Protein AF-A0A9D4DFF2-F1 (afdb_monomer_lite)

Structure (mmCIF, N/CA/C/O backbone):
data_AF-A0A9D4DFF2-F1
#
_entry.id   AF-A0A9D4DFF2-F1
#
loop_
_atom_site.group_PDB
_atom_site.id
_atom_site.type_symbol
_atom_site.label_atom_id
_atom_site.label_alt_id
_atom_site.label_comp_id
_atom_site.label_asym_id
_atom_site.label_entity_id
_atom_site.label_seq_id
_atom_site.pdbx_PDB_ins_code
_atom_site.Cartn_x
_atom_site.Cartn_y
_atom_site.Cartn_z
_atom_site.occupancy
_atom_site.B_iso_or_equiv
_atom_site.auth_seq_id
_atom_site.auth_comp_id
_atom_site.auth_asym_id
_atom_site.auth_atom_id
_atom_site.pdbx_PDB_model_num
ATOM 1 N N . MET A 1 1 ? -15.026 -3.206 20.528 1.00 52.69 1 MET A N 1
ATOM 2 C CA . MET A 1 1 ? -14.208 -4.085 19.659 1.00 52.69 1 MET A CA 1
ATOM 3 C C . MET A 1 1 ? -13.692 -3.382 18.394 1.00 52.69 1 MET A C 1
ATOM 5 O O . MET A 1 1 ? -12.615 -3.722 17.939 1.00 52.69 1 MET A O 1
ATOM 9 N N . TRP A 1 2 ? -14.383 -2.359 17.872 1.00 65.75 2 TRP A N 1
ATOM 10 C CA . TRP A 1 2 ? -14.036 -1.655 16.620 1.00 65.75 2 TRP A CA 1
ATOM 11 C C . TRP A 1 2 ? -13.018 -0.503 16.729 1.00 65.75 2 TRP A C 1
ATOM 13 O O . TRP A 1 2 ? -12.450 -0.070 15.731 1.00 65.75 2 TRP A O 1
ATOM 23 N N . GLY A 1 3 ? -12.762 -0.002 17.942 1.00 62.66 3 GLY A N 1
ATOM 24 C CA . GLY A 1 3 ? -12.014 1.245 18.162 1.00 62.66 3 GLY A CA 1
ATOM 25 C C . GLY A 1 3 ? -10.508 1.212 17.871 1.00 62.66 3 GLY A C 1
ATOM 26 O O . GLY A 1 3 ? -9.896 2.275 17.873 1.00 62.66 3 GLY A O 1
ATOM 27 N N . HIS A 1 4 ? -9.917 0.033 17.642 1.00 67.56 4 HIS A N 1
ATOM 28 C CA . HIS A 1 4 ? -8.492 -0.119 17.304 1.00 67.56 4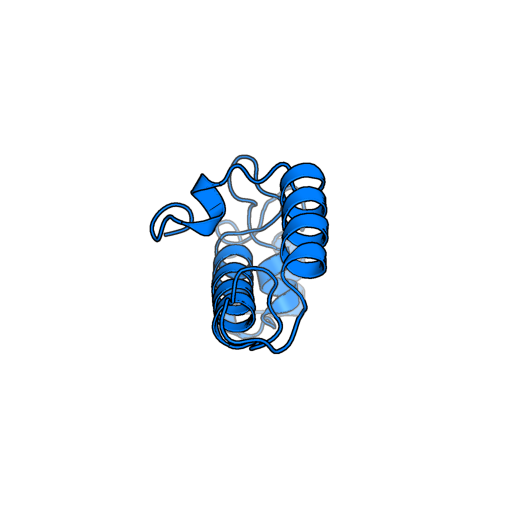 HIS A CA 1
ATOM 29 C C . HIS A 1 4 ? -8.234 -0.330 15.804 1.00 67.56 4 HIS A C 1
ATOM 31 O O . HIS A 1 4 ? -7.102 -0.152 15.369 1.00 67.56 4 HIS A O 1
ATOM 37 N N . LEU A 1 5 ? -9.258 -0.708 15.031 1.00 60.53 5 LEU A N 1
ATOM 38 C CA . LEU A 1 5 ? -9.140 -0.991 13.596 1.00 60.53 5 LEU A CA 1
ATOM 39 C C . LEU A 1 5 ? -9.363 0.261 12.747 1.00 60.53 5 LEU A C 1
ATOM 41 O O . LEU A 1 5 ? -8.618 0.500 11.802 1.00 60.53 5 LEU A O 1
ATOM 45 N N . CYS A 1 6 ? -10.369 1.065 13.101 1.00 64.12 6 CYS A N 1
ATOM 46 C CA . CYS A 1 6 ? -10.803 2.167 12.254 1.00 64.12 6 CYS A CA 1
ATOM 47 C C . CYS A 1 6 ? -10.175 3.505 12.658 1.00 64.12 6 CYS A C 1
ATOM 49 O O . CYS A 1 6 ? -10.166 3.866 13.841 1.00 64.12 6 CYS A O 1
ATOM 51 N N . SER A 1 7 ? -9.716 4.285 11.675 1.00 61.78 7 SER A N 1
ATOM 52 C CA . SER A 1 7 ? -9.428 5.702 11.897 1.00 61.78 7 SER A CA 1
ATOM 53 C C . SER A 1 7 ? -10.739 6.405 12.257 1.00 61.78 7 SER A C 1
ATOM 55 O O . SER A 1 7 ? -11.682 6.404 11.464 1.00 61.78 7 SER A O 1
ATOM 57 N N . LYS A 1 8 ? -10.821 6.981 13.463 1.00 59.22 8 LYS A N 1
ATOM 58 C CA . LYS A 1 8 ? -12.053 7.604 13.993 1.00 59.22 8 LYS A CA 1
ATOM 59 C C . LYS A 1 8 ? -12.574 8.755 13.126 1.00 59.22 8 LYS A C 1
ATOM 61 O O . LYS A 1 8 ? -13.744 9.102 13.232 1.00 59.22 8 LYS A O 1
ATOM 66 N N . ASP A 1 9 ? -11.708 9.296 12.276 1.00 62.91 9 ASP A N 1
ATOM 67 C CA . ASP A 1 9 ? -11.980 10.449 11.423 1.00 62.91 9 ASP A CA 1
ATOM 68 C C . ASP A 1 9 ? -12.562 10.063 10.051 1.00 62.91 9 ASP A C 1
ATOM 70 O O . ASP A 1 9 ? -13.078 10.929 9.351 1.00 62.91 9 ASP A O 1
ATOM 74 N N . ILE A 1 10 ? -12.476 8.784 9.649 1.00 62.19 10 ILE A N 1
ATOM 75 C CA . ILE A 1 10 ? -12.893 8.320 8.311 1.00 62.19 10 ILE A CA 1
ATOM 76 C C . ILE A 1 10 ? -14.231 7.576 8.377 1.00 62.19 10 ILE A C 1
ATOM 78 O O . ILE A 1 10 ? -15.128 7.873 7.594 1.00 62.19 10 ILE A O 1
ATOM 82 N N . TYR A 1 11 ? -14.404 6.656 9.333 1.00 63.09 11 TYR A N 1
ATOM 83 C CA . TYR A 1 11 ? -15.696 6.009 9.569 1.00 63.09 11 TYR A CA 1
ATOM 84 C C . TYR A 1 11 ? -15.976 5.883 11.070 1.00 63.09 11 TYR A C 1
ATOM 86 O O . TYR A 1 11 ? -15.117 5.420 11.828 1.00 63.09 11 TYR A O 1
ATOM 94 N N . PRO A 1 12 ? -17.184 6.248 11.535 1.00 66.06 12 PRO A N 1
ATOM 95 C CA . PRO A 1 12 ? -17.569 5.978 12.908 1.00 66.06 12 PRO A CA 1
ATOM 96 C C . PRO A 1 12 ? -17.675 4.460 13.087 1.00 66.06 12 PRO A C 1
ATOM 98 O O . PRO A 1 12 ? -18.519 3.813 12.474 1.00 66.06 12 PRO A O 1
ATOM 101 N N . GLY A 1 13 ? -16.836 3.879 13.950 1.00 64.69 13 GLY A N 1
ATOM 102 C CA . GLY A 1 13 ? -16.792 2.427 14.187 1.00 64.69 13 GLY A CA 1
ATOM 103 C C . GLY A 1 13 ? -18.111 1.803 14.674 1.00 64.69 13 GLY A C 1
ATOM 104 O O . GLY A 1 13 ? -18.232 0.583 14.684 1.00 64.69 13 GLY A O 1
ATOM 105 N N . PHE A 1 14 ? -19.095 2.622 15.058 1.00 66.56 14 PHE A N 1
ATOM 106 C CA . PHE A 1 14 ? -20.468 2.199 15.342 1.00 66.56 14 PHE A CA 1
ATOM 107 C C . PHE A 1 14 ? -21.193 1.697 14.079 1.00 66.56 14 PHE A C 1
ATOM 109 O O . PHE A 1 14 ? -21.807 0.639 14.117 1.00 66.56 14 PHE A O 1
ATOM 116 N N . LEU A 1 15 ? -21.009 2.366 12.932 1.00 73.19 15 LEU A N 1
ATOM 117 C CA . LEU A 1 15 ? -21.645 1.998 11.660 1.00 73.19 15 LEU A CA 1
ATOM 118 C C . LEU A 1 15 ? -21.245 0.589 11.190 1.00 73.19 15 LEU A C 1
ATOM 120 O O . LEU A 1 15 ? -22.084 -0.184 10.743 1.00 73.19 15 LEU A O 1
ATOM 124 N N . TYR A 1 16 ? -19.961 0.241 11.314 1.00 77.19 16 TYR A N 1
ATOM 125 C CA . TYR A 1 16 ? -19.463 -1.091 10.948 1.00 77.19 16 TYR A CA 1
ATOM 126 C C . TYR A 1 16 ? -19.982 -2.194 11.878 1.00 77.19 16 TYR A C 1
ATOM 128 O O . TYR A 1 16 ? -20.186 -3.321 11.431 1.00 77.19 16 TYR A O 1
ATOM 136 N N . GLY A 1 17 ? -20.218 -1.866 13.153 1.00 78.12 17 GLY A N 1
ATOM 137 C CA . GLY A 1 17 ? -20.821 -2.785 14.113 1.00 78.12 17 GLY A CA 1
ATOM 138 C C . GLY A 1 17 ? -22.257 -3.148 13.750 1.00 78.12 17 GLY A C 1
ATOM 139 O O . GLY A 1 17 ? -22.604 -4.322 13.812 1.00 78.12 17 GLY A O 1
ATOM 140 N N . ASP A 1 18 ? -23.047 -2.172 13.303 1.00 82.19 18 ASP A N 1
ATOM 141 C CA . ASP A 1 18 ? -24.434 -2.404 12.886 1.00 82.19 18 ASP A CA 1
ATOM 142 C C . ASP A 1 18 ? -24.528 -3.125 11.534 1.00 82.19 18 ASP A C 1
ATOM 144 O O . ASP A 1 18 ? -25.428 -3.937 11.328 1.00 82.19 18 ASP A O 1
ATOM 148 N N . LEU A 1 19 ? -23.599 -2.845 10.611 1.00 83.56 19 LEU A N 1
ATOM 149 C CA . LEU A 1 19 ? -23.639 -3.390 9.252 1.00 83.56 19 LEU A CA 1
ATOM 150 C C . LEU A 1 19 ? -23.076 -4.814 9.148 1.00 83.56 19 LEU A C 1
ATOM 152 O O . LEU A 1 19 ? -23.673 -5.657 8.485 1.00 83.56 19 LEU A O 1
ATOM 156 N N . PHE A 1 20 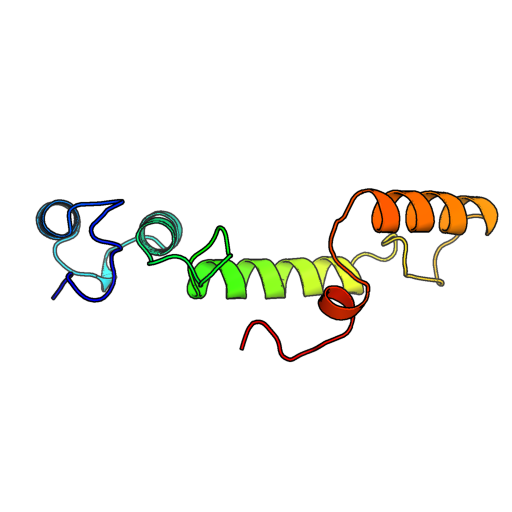? -21.927 -5.077 9.776 1.00 83.19 20 PHE A N 1
ATOM 157 C CA . PHE A 1 20 ? -21.213 -6.351 9.634 1.00 83.19 20 PHE A CA 1
ATOM 158 C C . PHE A 1 20 ? -21.283 -7.226 10.888 1.00 83.19 20 PHE A C 1
ATOM 160 O O . PHE A 1 20 ? -21.000 -8.415 10.811 1.00 83.19 20 PHE A O 1
ATOM 167 N N . GLY A 1 21 ? -21.653 -6.678 12.051 1.00 85.06 21 GLY A N 1
ATOM 168 C CA . GLY A 1 21 ? -21.699 -7.407 13.322 1.00 85.06 21 GLY A CA 1
ATOM 169 C C . GLY A 1 21 ? -20.308 -7.713 13.881 1.00 85.06 21 GLY A C 1
ATOM 170 O O . GLY A 1 21 ? -19.957 -7.244 14.969 1.00 85.06 21 GLY A O 1
ATOM 171 N N . THR A 1 22 ? -19.483 -8.456 13.133 1.00 83.19 22 THR A N 1
ATOM 172 C CA . THR A 1 22 ? -18.114 -8.809 13.520 1.00 83.19 22 THR A CA 1
ATOM 173 C C . THR A 1 22 ? -17.063 -8.330 12.510 1.00 83.19 22 THR A C 1
ATOM 175 O O . THR A 1 22 ? -17.328 -8.247 11.313 1.00 83.19 22 THR A O 1
ATOM 178 N N . PRO A 1 23 ? -15.816 -8.057 12.952 1.00 81.44 23 PRO A N 1
ATOM 179 C CA . PRO A 1 23 ? -14.727 -7.682 12.044 1.00 81.44 23 PRO A CA 1
ATOM 180 C C . PRO A 1 23 ? -14.351 -8.748 11.013 1.00 81.44 23 PRO A C 1
ATOM 182 O O . PRO A 1 23 ? -13.672 -8.431 10.043 1.00 81.44 23 PRO A O 1
ATOM 185 N N . LYS A 1 24 ? -14.743 -10.008 11.232 1.00 85.56 24 LYS A N 1
ATOM 186 C CA . LYS A 1 24 ? -14.435 -11.114 10.317 1.00 85.56 24 LYS A CA 1
ATOM 187 C C . LYS A 1 24 ? -15.336 -11.127 9.085 1.00 85.56 24 LYS A C 1
ATOM 189 O O . LYS A 1 24 ? -14.966 -11.746 8.096 1.00 85.56 24 LYS A O 1
ATOM 194 N N . ASP A 1 25 ? -16.472 -10.442 9.160 1.00 89.38 25 ASP A N 1
ATOM 195 C CA . ASP A 1 25 ? -17.481 -10.408 8.102 1.00 89.38 25 ASP A CA 1
ATOM 196 C C . ASP A 1 25 ? -17.248 -9.248 7.116 1.00 89.38 25 ASP A C 1
ATOM 198 O O . ASP A 1 25 ? -18.015 -9.058 6.178 1.00 89.38 25 ASP A O 1
ATOM 202 N N . ILE A 1 26 ? -16.188 -8.459 7.323 1.00 87.62 26 ILE A N 1
ATOM 203 C CA . ILE A 1 26 ? -15.826 -7.331 6.465 1.00 87.62 26 ILE A CA 1
ATOM 204 C C . ILE A 1 26 ? -14.983 -7.804 5.286 1.00 87.62 26 ILE A C 1
ATOM 206 O O . ILE A 1 26 ? -13.953 -8.458 5.456 1.00 87.62 26 ILE A O 1
ATOM 210 N N . ASP A 1 27 ? -15.361 -7.358 4.091 1.00 89.88 27 ASP A N 1
ATOM 211 C CA . ASP A 1 27 ? -14.545 -7.529 2.896 1.00 89.88 27 ASP A CA 1
ATOM 212 C C . ASP A 1 27 ? -13.219 -6.762 2.981 1.00 89.88 27 ASP A C 1
ATOM 214 O O . ASP A 1 27 ? -13.120 -5.660 3.527 1.00 89.88 27 ASP A O 1
ATOM 218 N N . LEU A 1 28 ? -12.189 -7.306 2.334 1.00 89.50 28 LEU A N 1
ATOM 219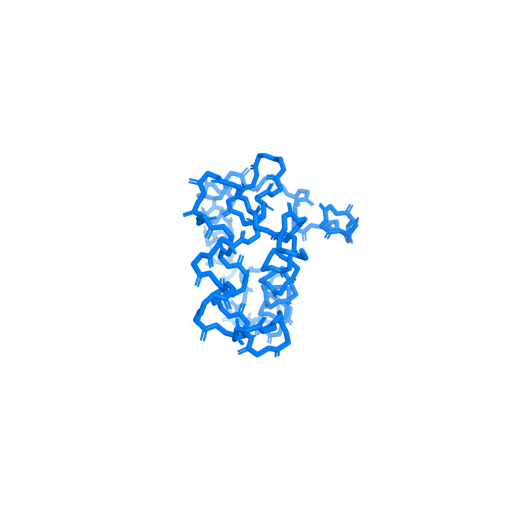 C CA . LEU A 1 28 ? -10.836 -6.747 2.355 1.00 89.50 28 LEU A CA 1
ATOM 220 C C . LEU A 1 28 ? -10.788 -5.256 1.981 1.00 89.50 28 LEU A C 1
ATOM 222 O O . LEU A 1 28 ? -10.085 -4.488 2.626 1.00 89.50 28 LEU A O 1
ATOM 226 N N . PHE A 1 29 ? -11.511 -4.841 0.939 1.00 88.31 29 PHE A N 1
ATOM 227 C CA . PHE A 1 29 ? -11.472 -3.464 0.444 1.00 88.31 29 PHE A CA 1
ATOM 228 C C . PHE A 1 29 ? -12.065 -2.441 1.435 1.00 88.31 29 PHE A C 1
ATOM 230 O O . PHE A 1 29 ? -11.336 -1.526 1.827 1.00 88.31 29 PHE A O 1
ATOM 237 N N . PRO A 1 30 ? -13.328 -2.572 1.893 1.00 86.44 30 PRO A N 1
ATOM 238 C CA . PRO A 1 30 ? -13.882 -1.680 2.912 1.00 86.44 30 PRO A CA 1
ATOM 239 C C . PRO A 1 30 ? -13.089 -1.723 4.227 1.00 86.44 30 PRO A C 1
ATOM 241 O O . PRO A 1 30 ? -12.824 -0.670 4.810 1.00 86.44 30 PRO A O 1
ATOM 244 N N . GLY A 1 31 ? -12.616 -2.904 4.644 1.00 86.38 31 GLY A N 1
ATOM 245 C CA . GLY A 1 31 ? -11.753 -3.048 5.819 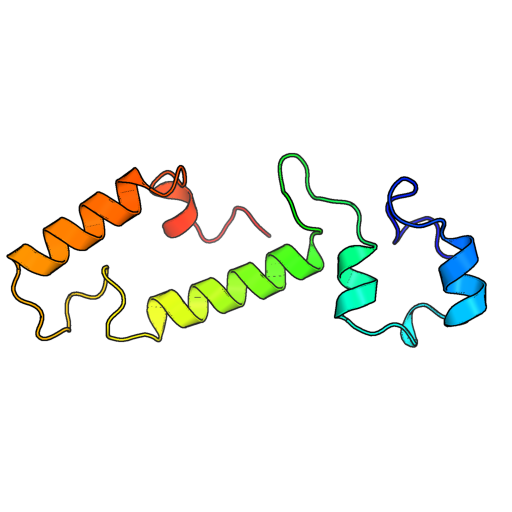1.00 86.38 31 GLY A CA 1
ATOM 246 C C . GLY A 1 31 ? -10.448 -2.264 5.684 1.00 86.38 31 GLY A C 1
ATOM 247 O O . GLY A 1 31 ? -10.104 -1.472 6.559 1.00 86.38 31 GLY A O 1
ATOM 248 N N . ALA A 1 32 ? -9.766 -2.392 4.550 1.00 87.69 32 ALA A N 1
ATOM 249 C CA . ALA A 1 32 ? -8.515 -1.694 4.292 1.00 87.69 32 ALA A CA 1
ATOM 250 C C . ALA A 1 32 ? -8.675 -0.166 4.160 1.00 87.69 32 ALA A C 1
ATOM 252 O O . ALA A 1 32 ? -7.760 0.574 4.513 1.00 87.69 32 ALA A O 1
ATOM 253 N N . LEU A 1 33 ? -9.830 0.322 3.691 1.00 85.44 33 LEU A N 1
ATOM 254 C CA . LEU A 1 33 ? -10.156 1.756 3.683 1.00 85.44 33 LEU A CA 1
ATOM 255 C C . LEU A 1 33 ? -10.474 2.307 5.075 1.00 85.44 33 LEU A C 1
ATOM 257 O O . LEU A 1 33 ? -10.346 3.508 5.305 1.00 85.44 33 LEU A O 1
ATOM 261 N N . SER A 1 34 ? -10.919 1.445 5.989 1.00 85.69 34 SER A N 1
ATOM 262 C CA . SER A 1 34 ? -11.215 1.837 7.365 1.00 85.69 34 SER A CA 1
ATOM 263 C C . SER A 1 34 ? -9.949 2.004 8.215 1.00 85.69 34 SER A C 1
ATOM 265 O O . SER A 1 34 ? -9.976 2.716 9.218 1.00 85.69 34 SER A O 1
ATOM 267 N N . GLU A 1 35 ? -8.825 1.409 7.804 1.00 86.81 35 GLU A N 1
ATOM 268 C CA . GLU A 1 35 ? -7.565 1.455 8.545 1.00 86.81 35 GLU A CA 1
ATOM 269 C C . GLU A 1 35 ? -7.023 2.874 8.740 1.00 86.81 35 GLU A C 1
ATOM 271 O O . GLU A 1 35 ? -7.165 3.774 7.909 1.00 86.81 35 GLU A O 1
ATOM 276 N N . LYS A 1 36 ? -6.308 3.063 9.850 1.00 86.12 36 LYS A N 1
ATOM 277 C CA . LYS A 1 36 ? -5.522 4.275 10.059 1.00 86.12 36 LYS A CA 1
ATOM 278 C C . LYS A 1 36 ? -4.350 4.315 9.078 1.00 86.12 36 LYS A C 1
ATOM 280 O O . LYS A 1 36 ? -3.567 3.370 8.995 1.00 86.12 36 LYS A O 1
ATOM 285 N N . LEU A 1 37 ? -4.207 5.445 8.388 1.00 85.88 37 LEU A N 1
ATOM 286 C CA . LEU A 1 37 ? -3.105 5.676 7.458 1.00 85.88 37 LEU A CA 1
ATOM 287 C C . LEU A 1 37 ? -1.751 5.635 8.176 1.00 85.88 37 LEU A C 1
ATOM 289 O O . LEU A 1 37 ? -1.615 6.116 9.308 1.00 85.88 37 LEU A O 1
ATOM 293 N N . VAL A 1 38 ? -0.735 5.098 7.497 1.00 86.12 38 VAL A N 1
ATOM 294 C CA . VAL A 1 38 ? 0.646 5.168 7.990 1.00 86.12 38 VAL A CA 1
ATOM 295 C C . VAL A 1 38 ? 1.146 6.623 7.970 1.00 86.12 38 VAL A C 1
ATOM 297 O O . VAL A 1 38 ? 0.728 7.397 7.105 1.00 86.12 38 VAL A O 1
ATOM 300 N N . PRO A 1 39 ? 2.035 7.039 8.893 1.00 83.75 39 PRO A N 1
ATOM 301 C CA . PRO A 1 39 ? 2.532 8.415 8.934 1.00 83.75 39 PRO A CA 1
ATOM 302 C C . PRO A 1 39 ? 3.150 8.851 7.598 1.00 83.75 39 PRO A C 1
ATOM 304 O O . PRO A 1 39 ? 4.090 8.231 7.109 1.00 83.75 39 PRO A O 1
ATOM 307 N N . GLY A 1 40 ? 2.610 9.918 7.002 1.00 83.44 40 GLY A N 1
ATOM 308 C CA . GLY A 1 40 ? 3.061 10.430 5.701 1.00 83.44 40 GLY A CA 1
ATOM 309 C C . GLY A 1 40 ? 2.661 9.576 4.489 1.00 83.44 40 GLY A C 1
ATOM 310 O O . GLY A 1 40 ? 3.086 9.879 3.377 1.00 83.44 40 GLY A O 1
ATOM 311 N N . GLY A 1 41 ? 1.857 8.526 4.681 1.00 82.81 41 GLY A N 1
ATOM 312 C CA . GLY A 1 41 ? 1.341 7.670 3.617 1.00 82.81 41 GLY A CA 1
ATOM 313 C C . GLY A 1 41 ? -0.138 7.911 3.320 1.00 82.81 41 GLY A C 1
ATOM 314 O O . GLY A 1 41 ? -0.889 8.425 4.144 1.00 82.81 41 GLY A O 1
ATOM 315 N N . ALA A 1 42 ? -0.560 7.505 2.122 1.00 85.94 42 ALA A N 1
ATOM 316 C CA . ALA A 1 42 ? -1.954 7.593 1.678 1.00 85.94 42 ALA A CA 1
ATOM 317 C C . ALA A 1 42 ? -2.780 6.332 1.995 1.00 85.94 42 ALA A C 1
ATOM 319 O O . ALA A 1 42 ? -3.972 6.297 1.709 1.00 85.94 42 ALA A O 1
ATOM 320 N N . LEU A 1 43 ? -2.150 5.286 2.540 1.00 88.94 43 LEU A N 1
ATOM 321 C CA . LEU A 1 43 ? -2.754 3.971 2.756 1.00 88.94 43 LEU A CA 1
ATOM 322 C C . LEU A 1 43 ? -2.506 3.474 4.182 1.00 88.94 43 LEU A C 1
ATOM 324 O O . LEU A 1 43 ? -1.510 3.837 4.814 1.00 88.94 43 LEU A O 1
ATOM 328 N N . GLY A 1 44 ? -3.409 2.620 4.662 1.00 89.19 44 GLY A N 1
ATOM 329 C CA . GLY A 1 44 ? -3.201 1.821 5.867 1.00 89.19 44 GLY A CA 1
ATOM 330 C C . GLY A 1 44 ? -2.121 0.746 5.679 1.00 89.19 44 GLY A C 1
ATOM 331 O O . GLY A 1 44 ? -1.702 0.470 4.546 1.00 89.19 44 GLY A O 1
ATOM 332 N N . PRO A 1 45 ? -1.648 0.137 6.778 1.00 89.62 45 PRO A N 1
ATOM 333 C CA . PRO A 1 45 ? -0.587 -0.867 6.746 1.00 89.62 45 PRO A CA 1
ATOM 334 C C . PRO A 1 45 ? -0.933 -2.081 5.871 1.00 89.62 45 PRO A C 1
ATOM 336 O O . PRO A 1 45 ? -0.075 -2.550 5.120 1.00 89.62 45 PRO A O 1
ATOM 339 N N . THR A 1 46 ? -2.179 -2.563 5.894 1.00 90.75 46 THR A N 1
ATOM 340 C CA . THR A 1 46 ? -2.564 -3.759 5.130 1.00 90.75 46 THR A CA 1
ATOM 341 C C . THR A 1 46 ? -2.574 -3.480 3.635 1.00 90.75 46 THR A C 1
ATOM 343 O O . THR A 1 46 ? -1.934 -4.200 2.864 1.00 90.75 46 THR A O 1
ATOM 346 N N . MET A 1 47 ? -3.247 -2.406 3.205 1.00 91.00 47 MET A N 1
ATOM 347 C CA . MET A 1 47 ? -3.286 -2.050 1.782 1.00 91.00 47 MET A CA 1
ATOM 348 C C . MET A 1 47 ? -1.899 -1.664 1.261 1.00 91.00 47 MET A C 1
ATOM 350 O O . MET A 1 47 ? -1.540 -2.028 0.141 1.00 91.00 47 MET A O 1
ATOM 354 N N . GLY A 1 48 ? -1.098 -0.972 2.079 1.00 89.94 48 GLY A N 1
ATOM 355 C CA . GLY A 1 48 ? 0.287 -0.639 1.752 1.00 89.94 48 GLY A CA 1
ATOM 356 C C . GLY A 1 48 ? 1.138 -1.883 1.483 1.00 89.94 48 GLY A C 1
ATOM 357 O O . GLY A 1 48 ? 1.842 -1.933 0.474 1.00 89.94 48 GLY A O 1
ATOM 358 N N . CYS A 1 49 ? 1.017 -2.914 2.323 1.00 90.44 49 CYS A N 1
ATOM 359 C CA . CYS A 1 49 ? 1.714 -4.188 2.140 1.00 90.44 49 CYS A CA 1
ATOM 360 C C . CYS A 1 49 ? 1.273 -4.915 0.857 1.00 90.44 49 CYS A C 1
ATOM 362 O O . CYS A 1 49 ? 2.113 -5.298 0.041 1.00 90.44 49 CYS A O 1
ATOM 364 N N . ILE A 1 50 ? -0.041 -5.046 0.632 1.00 92.19 50 ILE A N 1
ATOM 365 C CA . ILE A 1 50 ? -0.591 -5.733 -0.548 1.00 92.19 50 ILE A CA 1
ATOM 366 C C . ILE A 1 50 ? -0.151 -5.035 -1.838 1.00 92.19 50 ILE A C 1
ATOM 368 O O . ILE A 1 50 ? 0.366 -5.683 -2.749 1.00 92.19 50 ILE A O 1
ATOM 372 N N . ILE A 1 51 ? -0.319 -3.713 -1.924 1.00 89.19 51 ILE A N 1
ATOM 373 C CA . ILE A 1 51 ? 0.074 -2.944 -3.112 1.00 89.19 51 ILE A CA 1
ATOM 374 C C . ILE A 1 51 ? 1.593 -2.981 -3.302 1.00 89.19 51 ILE A C 1
ATOM 376 O O . ILE A 1 51 ? 2.059 -3.107 -4.435 1.00 89.19 51 ILE A O 1
ATOM 380 N N . GLY A 1 52 ? 2.367 -2.931 -2.216 1.00 88.25 52 GLY A N 1
ATOM 381 C CA . GLY A 1 52 ? 3.822 -3.062 -2.256 1.00 88.25 52 GLY A CA 1
ATOM 382 C C . GLY A 1 52 ? 4.281 -4.395 -2.855 1.00 88.25 52 GLY A C 1
ATOM 383 O O . GLY A 1 52 ? 5.112 -4.404 -3.768 1.00 88.25 52 GLY A O 1
ATOM 384 N N . ASP A 1 53 ? 3.712 -5.517 -2.402 1.00 90.06 53 ASP A N 1
ATOM 385 C CA . ASP A 1 53 ? 4.034 -6.840 -2.950 1.00 90.06 53 ASP A CA 1
ATOM 386 C C . ASP A 1 53 ? 3.595 -6.966 -4.415 1.00 90.06 53 ASP A C 1
ATOM 388 O O . ASP A 1 53 ? 4.357 -7.451 -5.257 1.00 90.06 53 ASP A O 1
ATOM 392 N N . GLN A 1 54 ? 2.414 -6.452 -4.765 1.00 90.19 54 GLN A N 1
ATOM 393 C CA . GLN A 1 54 ? 1.937 -6.486 -6.148 1.00 90.19 54 GLN A CA 1
ATOM 394 C C . GLN A 1 54 ? 2.808 -5.653 -7.083 1.00 90.19 54 GLN A C 1
ATOM 396 O O . GLN A 1 54 ? 3.205 -6.127 -8.150 1.00 90.19 54 GLN A O 1
ATOM 401 N N . PHE A 1 55 ? 3.191 -4.447 -6.670 1.00 88.31 55 PHE A N 1
ATOM 402 C CA . PHE A 1 55 ? 4.099 -3.615 -7.448 1.00 88.31 55 PHE A CA 1
ATOM 403 C C . PHE A 1 55 ? 5.461 -4.292 -7.623 1.00 88.31 55 PHE A C 1
ATOM 405 O O . PHE A 1 55 ? 6.025 -4.285 -8.719 1.00 88.31 55 PHE A O 1
ATOM 412 N N . ARG A 1 56 ? 5.974 -4.947 -6.573 1.00 86.62 56 ARG A N 1
ATOM 413 C CA . ARG A 1 56 ? 7.207 -5.738 -6.644 1.00 86.62 56 ARG A CA 1
ATOM 414 C C . ARG A 1 56 ? 7.089 -6.860 -7.678 1.00 86.62 56 ARG A C 1
ATOM 416 O O . ARG A 1 56 ? 7.988 -7.014 -8.505 1.00 86.62 56 ARG A O 1
ATOM 423 N N . ARG A 1 57 ? 6.003 -7.633 -7.651 1.00 90.00 57 ARG A N 1
ATOM 424 C CA . ARG A 1 57 ? 5.764 -8.724 -8.610 1.00 90.00 57 ARG A CA 1
ATOM 425 C C . ARG A 1 57 ? 5.667 -8.212 -10.039 1.00 90.00 57 ARG A C 1
ATOM 427 O O . ARG A 1 57 ? 6.290 -8.804 -10.910 1.00 90.00 57 ARG A O 1
ATOM 434 N N . VAL A 1 58 ? 4.968 -7.103 -10.277 1.00 87.75 58 VAL A N 1
ATOM 435 C CA . VAL A 1 58 ? 4.875 -6.489 -11.612 1.00 87.75 58 VAL A CA 1
ATOM 436 C C . VAL A 1 58 ? 6.243 -6.003 -12.081 1.00 87.75 58 VAL A C 1
ATOM 438 O O . VAL A 1 58 ? 6.665 -6.342 -13.180 1.00 87.75 58 VAL A O 1
ATOM 441 N N . LYS A 1 59 ? 6.991 -5.296 -11.229 1.00 84.69 59 LYS A N 1
ATOM 442 C CA . LYS A 1 59 ? 8.328 -4.784 -11.555 1.00 84.69 59 LYS A CA 1
ATOM 443 C C . LYS A 1 59 ? 9.299 -5.877 -12.014 1.00 84.69 59 LYS A C 1
ATOM 445 O O . LYS A 1 59 ? 10.044 -5.676 -12.971 1.00 84.69 59 LYS A O 1
ATOM 450 N N . PHE A 1 60 ? 9.337 -7.004 -11.304 1.00 85.69 60 PHE A N 1
ATOM 451 C CA . PHE A 1 60 ? 10.279 -8.091 -11.597 1.00 85.69 60 PHE A CA 1
ATOM 452 C C . PHE A 1 60 ? 9.713 -9.159 -12.540 1.00 85.69 60 PHE A C 1
ATOM 454 O O . PHE A 1 60 ? 10.484 -9.888 -13.159 1.00 85.69 60 PHE A O 1
ATOM 461 N N . GLY A 1 61 ? 8.389 -9.268 -12.638 1.00 87.56 61 GLY A N 1
ATOM 462 C CA . GLY A 1 61 ? 7.699 -10.236 -13.487 1.00 87.56 61 GLY A CA 1
ATOM 463 C C . GLY A 1 61 ? 7.428 -9.726 -14.900 1.00 87.56 61 GLY A C 1
ATOM 464 O O . GLY A 1 61 ? 7.420 -10.523 -15.837 1.00 87.56 61 GLY A O 1
ATOM 465 N N . ASP A 1 62 ? 7.243 -8.416 -15.084 1.00 87.12 62 ASP A N 1
ATOM 466 C CA . ASP A 1 62 ? 7.058 -7.833 -16.409 1.00 87.12 62 ASP A CA 1
ATOM 467 C C . ASP A 1 62 ? 8.400 -7.725 -17.127 1.00 87.12 62 ASP A C 1
ATOM 469 O O . ASP A 1 62 ? 9.257 -6.906 -16.795 1.00 87.12 62 ASP A O 1
ATOM 473 N N . ARG A 1 63 ? 8.566 -8.537 -18.170 1.00 83.94 63 ARG A N 1
ATOM 474 C CA . ARG A 1 63 ? 9.762 -8.519 -19.010 1.00 83.94 63 ARG A CA 1
ATOM 475 C C . ARG A 1 63 ? 10.048 -7.116 -19.530 1.00 83.94 63 ARG A C 1
ATOM 477 O O . ARG A 1 63 ? 11.207 -6.732 -19.509 1.00 83.94 63 ARG A O 1
ATOM 484 N N . PHE A 1 64 ? 9.017 -6.368 -19.924 1.00 81.69 64 PHE A N 1
ATOM 485 C CA . PHE A 1 64 ? 9.106 -5.046 -20.547 1.00 81.69 64 PHE A CA 1
ATOM 486 C C . PHE A 1 64 ? 9.238 -3.892 -19.553 1.00 81.69 64 PHE A C 1
ATOM 488 O O . PHE A 1 64 ? 9.290 -2.731 -19.963 1.00 81.69 64 PHE A O 1
ATOM 495 N N . PHE A 1 65 ? 9.357 -4.187 -18.257 1.00 82.25 65 PHE A N 1
ATOM 496 C CA . PHE A 1 65 ? 9.633 -3.167 -17.261 1.00 82.25 65 PHE A CA 1
ATOM 497 C C . PHE A 1 65 ? 10.934 -2.420 -17.600 1.00 82.25 65 PHE A C 1
ATOM 499 O O . PHE A 1 65 ? 11.961 -3.031 -17.886 1.00 82.25 65 PHE A O 1
ATOM 506 N N . TYR A 1 66 ? 10.926 -1.087 -17.531 1.00 74.25 66 TYR A N 1
ATOM 507 C CA . TYR A 1 66 ? 11.998 -0.223 -18.060 1.00 74.25 66 TYR A CA 1
ATOM 508 C C . TYR A 1 66 ? 13.409 -0.477 -17.484 1.00 74.25 66 TYR A C 1
ATOM 510 O O . TYR A 1 66 ? 14.404 -0.064 -18.083 1.00 74.25 66 TYR A O 1
ATOM 518 N N . GLN A 1 67 ? 13.512 -1.128 -16.317 1.00 73.62 67 GLN A N 1
ATOM 519 C CA . GLN A 1 67 ? 14.786 -1.511 -15.688 1.00 73.62 67 GLN A CA 1
ATOM 520 C C . GLN A 1 67 ? 15.339 -2.856 -16.191 1.00 73.62 67 GLN A C 1
ATOM 522 O O . GLN A 1 67 ? 16.505 -3.160 -15.935 1.00 73.62 67 GLN A O 1
ATOM 527 N N . ASN A 1 68 ? 14.537 -3.654 -16.897 1.00 78.62 68 ASN A N 1
ATOM 528 C CA . ASN A 1 68 ? 14.914 -4.983 -17.360 1.00 78.62 68 ASN A CA 1
ATOM 529 C C . ASN A 1 68 ? 15.714 -4.897 -18.664 1.00 78.62 68 ASN A C 1
ATOM 531 O O . ASN A 1 68 ? 15.178 -4.623 -19.734 1.00 78.62 68 ASN A O 1
ATOM 535 N N . GLN A 1 69 ? 17.009 -5.203 -18.574 1.00 68.75 69 GLN A N 1
ATOM 536 C CA . GLN A 1 69 ? 17.972 -5.158 -19.687 1.00 68.75 69 GLN A CA 1
ATOM 537 C C . GLN A 1 69 ? 17.785 -6.277 -20.730 1.00 68.75 69 GLN A C 1
ATOM 539 O O . GLN A 1 69 ? 18.464 -6.297 -21.747 1.00 68.75 69 GLN A O 1
ATOM 544 N N . ARG A 1 70 ? 16.894 -7.245 -20.476 1.00 63.91 70 ARG A N 1
ATOM 545 C CA . ARG A 1 70 ? 16.671 -8.437 -21.321 1.00 63.91 70 ARG A CA 1
ATOM 546 C C . ARG A 1 70 ? 15.570 -8.253 -22.366 1.00 63.91 70 ARG A C 1
ATOM 548 O O . ARG A 1 70 ? 14.943 -9.219 -22.795 1.00 63.91 70 ARG A O 1
ATOM 555 N N . THR A 1 71 ? 15.287 -7.016 -22.732 1.00 61.88 71 THR A N 1
ATOM 556 C CA . THR A 1 71 ? 14.210 -6.670 -23.655 1.00 61.88 71 THR A CA 1
ATOM 557 C C . THR A 1 71 ? 14.792 -6.196 -24.971 1.00 61.88 71 THR A C 1
ATOM 559 O O . THR A 1 71 ? 15.837 -5.560 -25.000 1.00 61.88 71 THR A O 1
ATOM 562 N N . GLY A 1 72 ? 14.117 -6.513 -26.075 1.00 61.72 72 GLY A N 1
ATOM 563 C CA . GLY A 1 72 ? 14.513 -6.079 -27.417 1.00 61.72 72 GLY A CA 1
ATOM 564 C C . GLY A 1 72 ? 14.290 -4.584 -27.679 1.00 61.72 72 GLY A C 1
ATOM 565 O O . GLY A 1 72 ? 14.037 -4.217 -28.822 1.00 61.72 72 GLY A O 1
ATOM 566 N N . PHE A 1 73 ? 14.307 -3.728 -26.651 1.00 64.81 73 PHE A N 1
ATOM 567 C CA . PHE A 1 73 ? 14.272 -2.283 -26.855 1.00 64.81 73 PHE A CA 1
ATOM 568 C C . PHE A 1 73 ? 15.666 -1.795 -27.266 1.00 64.81 73 PHE A C 1
ATOM 570 O O . PHE A 1 73 ? 16.680 -2.219 -26.714 1.00 64.81 73 PHE A O 1
ATOM 577 N N . ASN A 1 74 ? 15.715 -0.842 -28.197 1.00 66.75 74 ASN A N 1
ATOM 578 C CA . ASN A 1 74 ? 16.955 -0.140 -28.523 1.00 66.75 74 ASN A CA 1
ATOM 579 C C . ASN A 1 74 ? 17.451 0.650 -27.296 1.00 66.75 74 ASN A C 1
ATOM 581 O O . ASN A 1 74 ? 16.648 1.246 -26.572 1.00 66.75 74 ASN A O 1
ATOM 585 N N . GLU A 1 75 ? 18.769 0.721 -27.087 1.00 67.38 75 GLU A N 1
ATOM 586 C CA . GLU A 1 75 ? 19.403 1.362 -25.915 1.00 67.38 75 GLU A CA 1
ATOM 587 C C . GLU A 1 75 ? 18.912 2.803 -25.651 1.00 67.38 75 GLU A C 1
ATOM 589 O O . GLU A 1 75 ? 18.757 3.233 -24.500 1.00 67.38 75 GLU A O 1
ATOM 594 N N . GLY A 1 76 ? 18.586 3.544 -26.715 1.00 69.06 76 GLY A N 1
ATOM 595 C CA . GLY A 1 76 ? 18.031 4.897 -26.624 1.00 69.06 76 GLY A CA 1
ATOM 596 C C . GLY A 1 76 ? 16.645 4.963 -25.964 1.00 69.06 76 GLY A C 1
ATOM 597 O O . GLY A 1 76 ? 16.381 5.879 -25.183 1.00 69.06 76 GLY A O 1
ATOM 598 N N . MET A 1 77 ? 15.772 3.976 -26.206 1.00 68.00 77 MET A N 1
ATOM 599 C CA . MET A 1 77 ? 14.423 3.935 -25.619 1.00 68.00 77 MET A CA 1
ATOM 600 C C . MET A 1 77 ? 14.466 3.653 -24.117 1.00 68.00 77 MET A C 1
ATOM 602 O O . MET A 1 77 ? 13.765 4.313 -23.346 1.00 68.00 77 MET A O 1
ATOM 606 N N . HIS A 1 78 ? 15.335 2.736 -23.683 1.00 69.69 78 HIS A N 1
ATOM 607 C CA . HIS A 1 78 ? 15.534 2.443 -22.262 1.00 69.69 78 HIS A CA 1
ATOM 608 C C . HIS A 1 78 ? 15.917 3.686 -21.463 1.00 69.69 78 HIS A C 1
ATOM 610 O O . HIS A 1 78 ? 15.389 3.924 -20.377 1.00 69.69 78 HIS A O 1
ATOM 616 N N . THR A 1 79 ? 16.823 4.492 -22.011 1.00 70.38 79 THR A N 1
ATOM 617 C CA . THR A 1 79 ? 17.336 5.688 -21.342 1.00 70.38 79 THR A CA 1
ATOM 618 C C . THR A 1 79 ? 16.262 6.768 -21.225 1.00 70.38 79 THR A C 1
ATOM 620 O O . THR A 1 79 ? 16.121 7.380 -20.166 1.00 70.38 79 THR A O 1
ATOM 623 N N . TYR A 1 80 ? 15.448 6.962 -22.267 1.00 74.81 80 TYR A N 1
ATOM 624 C CA . TYR A 1 80 ? 14.354 7.935 -22.247 1.00 74.81 80 TYR A CA 1
ATOM 625 C C . TYR A 1 80 ? 13.280 7.575 -21.214 1.00 74.81 80 TYR A C 1
ATOM 627 O O . TYR A 1 80 ? 12.975 8.384 -20.337 1.00 74.81 80 TYR A O 1
ATOM 635 N N . VAL A 1 81 ? 12.758 6.343 -21.260 1.00 75.94 81 VAL A N 1
ATOM 636 C CA . VAL A 1 81 ? 11.699 5.887 -20.342 1.00 75.94 81 VAL A CA 1
ATOM 637 C C . VAL A 1 81 ? 12.199 5.877 -18.899 1.00 75.94 81 VAL A C 1
ATOM 639 O O . VAL A 1 81 ? 11.499 6.327 -17.993 1.00 75.94 81 VAL A O 1
ATOM 642 N N . ARG A 1 82 ? 13.444 5.442 -18.672 1.00 72.50 82 ARG A N 1
ATOM 643 C CA . ARG A 1 82 ? 14.070 5.475 -17.347 1.00 72.50 82 ARG A CA 1
ATOM 644 C C . ARG A 1 82 ? 14.186 6.897 -16.805 1.00 72.50 82 ARG A C 1
ATOM 646 O O . ARG A 1 82 ? 13.850 7.122 -15.646 1.00 72.50 82 ARG A O 1
ATOM 653 N N . ASN A 1 83 ? 14.643 7.845 -17.620 1.00 73.19 83 ASN A N 1
ATOM 654 C CA . ASN A 1 83 ? 14.807 9.235 -17.199 1.00 73.19 83 ASN A CA 1
ATOM 655 C C . ASN A 1 83 ? 13.460 9.931 -16.978 1.00 73.19 83 ASN A C 1
ATOM 657 O O . ASN A 1 83 ? 13.338 10.703 -16.032 1.00 73.19 83 ASN A O 1
ATOM 661 N N . ALA A 1 84 ? 12.449 9.636 -17.799 1.00 73.00 84 ALA A N 1
ATOM 662 C CA . ALA A 1 84 ? 11.090 10.131 -17.606 1.00 73.00 84 ALA A CA 1
ATOM 663 C C . ALA A 1 84 ? 10.485 9.589 -16.304 1.00 73.00 84 ALA A C 1
ATOM 665 O O . ALA A 1 84 ? 10.005 10.365 -15.486 1.00 73.00 84 ALA A O 1
ATOM 666 N N . PHE A 1 85 ? 10.590 8.281 -16.050 1.00 68.81 85 PHE A N 1
ATOM 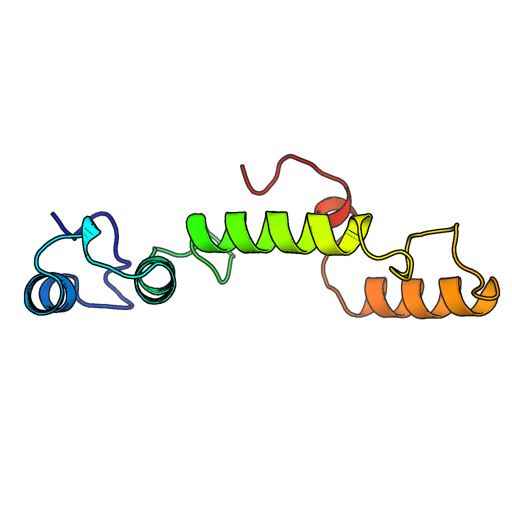667 C CA . PHE A 1 85 ? 10.051 7.673 -14.834 1.00 68.81 85 PHE A CA 1
ATOM 668 C C . PHE A 1 85 ? 10.751 8.191 -13.570 1.00 68.81 85 PHE A C 1
ATOM 670 O O . PHE A 1 85 ? 10.081 8.613 -12.636 1.00 68.81 85 PHE A O 1
ATOM 677 N N . ILE A 1 86 ? 12.091 8.244 -13.558 1.00 66.12 86 ILE A N 1
ATOM 678 C CA . ILE A 1 86 ? 12.866 8.791 -12.427 1.00 66.12 86 ILE A CA 1
ATOM 679 C C . ILE A 1 86 ? 12.518 10.265 -12.164 1.00 66.12 86 ILE A C 1
ATOM 681 O O . ILE A 1 86 ? 12.546 10.694 -11.016 1.00 66.12 86 ILE A O 1
ATOM 685 N N . ARG A 1 87 ? 12.193 11.044 -13.203 1.00 62.38 87 ARG A N 1
ATOM 686 C CA . ARG A 1 87 ? 11.792 12.452 -13.054 1.00 62.38 87 ARG A CA 1
ATOM 687 C C . ARG A 1 87 ? 10.339 12.622 -12.613 1.00 62.38 87 ARG A C 1
ATOM 689 O O . ARG A 1 87 ? 10.053 13.561 -11.880 1.00 62.38 87 ARG A O 1
ATOM 696 N N . CYS A 1 88 ? 9.434 11.754 -13.062 1.00 58.59 88 CYS A N 1
ATOM 697 C CA . CYS A 1 88 ? 8.003 11.850 -12.764 1.00 58.59 88 CYS A CA 1
ATOM 698 C C . CYS A 1 88 ? 7.623 11.222 -11.422 1.00 58.59 88 CYS A C 1
ATOM 700 O O . CYS A 1 88 ? 6.616 11.611 -10.838 1.00 58.59 88 CYS A O 1
ATOM 702 N N . THR A 1 89 ? 8.412 10.281 -10.903 1.00 55.09 89 THR A N 1
ATOM 703 C CA . THR A 1 89 ? 8.209 9.764 -9.552 1.00 55.09 89 THR A CA 1
ATOM 704 C C . THR A 1 89 ? 9.135 10.498 -8.585 1.00 55.09 89 THR A C 1
ATOM 706 O O . THR A 1 89 ? 10.346 10.331 -8.663 1.00 55.09 89 THR A O 1
ATOM 709 N N . THR A 1 90 ? 8.594 11.217 -7.596 1.00 50.56 90 THR A N 1
ATOM 710 C CA . THR A 1 90 ? 9.344 11.740 -6.425 1.00 50.56 90 THR A CA 1
ATOM 711 C C . THR A 1 90 ? 10.007 10.633 -5.594 1.00 50.56 90 THR A C 1
ATOM 713 O O . THR A 1 90 ? 10.704 10.891 -4.614 1.00 50.56 90 THR A O 1
ATOM 716 N N . ILE A 1 91 ? 9.774 9.379 -5.979 1.00 54.97 91 ILE A N 1
ATOM 717 C CA . ILE A 1 91 ? 10.421 8.192 -5.463 1.00 54.97 91 ILE A CA 1
ATOM 718 C C . ILE A 1 91 ? 11.916 8.270 -5.787 1.00 54.97 91 ILE A C 1
ATOM 720 O O . ILE A 1 91 ? 12.386 7.921 -6.871 1.00 54.97 91 ILE A O 1
ATOM 724 N N . ASN A 1 92 ? 12.673 8.720 -4.790 1.00 46.03 92 ASN A N 1
ATOM 725 C CA . ASN A 1 92 ? 14.116 8.589 -4.752 1.00 46.03 92 ASN A CA 1
ATOM 726 C C . ASN A 1 92 ? 14.487 7.113 -4.996 1.00 46.03 92 ASN A C 1
ATOM 728 O O . ASN A 1 92 ? 13.752 6.198 -4.609 1.00 46.03 92 ASN A O 1
ATOM 732 N N . ARG A 1 93 ? 15.634 6.871 -5.635 1.00 50.47 93 ARG A N 1
ATOM 733 C CA . ARG A 1 93 ? 16.113 5.538 -6.052 1.00 50.47 93 ARG A CA 1
ATOM 734 C C . ARG A 1 93 ? 16.040 4.479 -4.934 1.00 50.47 93 ARG A C 1
ATOM 736 O O . ARG A 1 93 ? 15.947 3.293 -5.238 1.00 50.47 93 ARG A O 1
ATOM 743 N N . SER A 1 94 ? 16.030 4.923 -3.678 1.00 45.16 94 SER A N 1
ATOM 744 C CA . SER A 1 94 ? 15.933 4.141 -2.446 1.00 45.16 94 SER A CA 1
ATOM 745 C C . SER A 1 94 ? 14.618 3.373 -2.239 1.00 45.16 94 SER A C 1
ATOM 747 O O . SER A 1 94 ? 14.676 2.243 -1.764 1.00 45.16 94 SER A O 1
ATOM 749 N N . VAL A 1 95 ? 13.440 3.882 -2.633 1.00 49.69 95 VAL A N 1
ATOM 750 C CA . VAL A 1 95 ? 12.170 3.121 -2.444 1.00 49.69 95 VAL A CA 1
ATOM 751 C C . VAL A 1 95 ? 12.104 1.910 -3.385 1.00 49.69 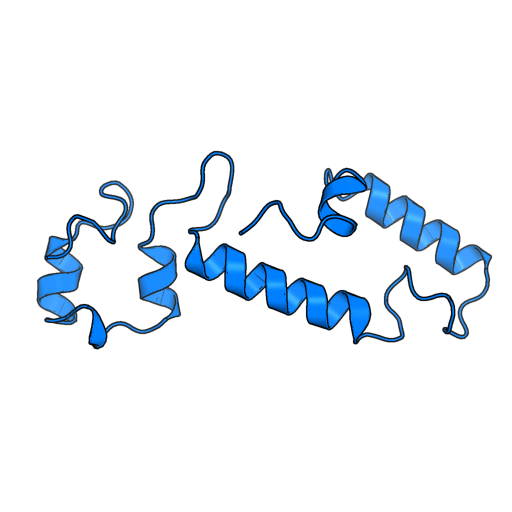95 VAL A C 1
ATOM 753 O O . VAL A 1 95 ? 11.401 0.939 -3.131 1.00 49.69 95 VAL A O 1
ATOM 756 N N . LEU A 1 96 ? 12.866 1.940 -4.481 1.00 52.34 96 LEU A N 1
ATOM 757 C CA . LEU A 1 96 ? 12.902 0.872 -5.478 1.00 52.34 96 LEU A CA 1
ATOM 758 C C . LEU A 1 96 ? 14.000 -0.173 -5.220 1.00 52.34 96 LEU A C 1
ATOM 760 O O . LEU A 1 96 ? 14.012 -1.184 -5.934 1.00 52.34 96 LEU A O 1
ATOM 764 N N . SER A 1 97 ? 14.910 0.066 -4.265 1.00 49.53 97 SER A N 1
ATOM 765 C CA . SER A 1 97 ? 16.050 -0.813 -3.955 1.00 49.53 97 SER A CA 1
ATOM 766 C C . SER A 1 97 ? 16.013 -1.457 -2.570 1.00 49.53 97 SER A C 1
ATOM 768 O O . SER A 1 97 ? 16.744 -2.421 -2.362 1.00 49.53 97 SER A O 1
ATOM 770 N N . GLU A 1 98 ? 15.203 -0.975 -1.628 1.00 45.12 98 GLU A N 1
ATOM 771 C CA . GLU A 1 98 ? 15.276 -1.438 -0.238 1.00 45.12 98 GLU A CA 1
ATOM 772 C C . GLU A 1 98 ? 14.095 -2.330 0.149 1.00 45.12 98 GLU A C 1
ATOM 774 O O . GLU A 1 98 ? 12.929 -1.964 0.028 1.00 45.12 98 GLU A O 1
ATOM 779 N N . ARG A 1 99 ? 14.434 -3.521 0.648 1.00 46.81 99 ARG A N 1
ATOM 780 C CA . ARG A 1 99 ? 13.536 -4.537 1.213 1.00 46.81 99 ARG A CA 1
ATOM 781 C C . ARG A 1 99 ? 12.817 -4.098 2.507 1.00 46.81 99 ARG A C 1
ATOM 783 O O . ARG A 1 99 ? 12.066 -4.904 3.036 1.00 46.81 99 ARG A O 1
ATOM 790 N N . GLU A 1 100 ? 13.035 -2.889 3.032 1.00 44.12 100 GLU A N 1
ATOM 791 C CA . GLU A 1 100 ? 12.912 -2.644 4.486 1.00 44.12 100 GLU A CA 1
ATOM 792 C C . GLU A 1 100 ? 12.195 -1.345 4.906 1.00 44.12 100 GLU A C 1
ATOM 794 O O . GLU A 1 100 ? 12.434 -0.843 5.995 1.00 44.12 100 GLU A O 1
ATOM 799 N N . LYS A 1 101 ? 11.324 -0.749 4.080 1.00 43.47 101 LYS A N 1
ATOM 800 C CA . LYS A 1 101 ? 10.598 0.483 4.492 1.00 43.47 101 LYS A CA 1
ATOM 801 C C . LYS A 1 101 ? 9.093 0.335 4.682 1.00 43.47 101 LYS A C 1
ATOM 803 O O . LYS A 1 101 ? 8.440 1.293 5.078 1.00 43.47 101 LYS A O 1
ATOM 808 N N . PHE A 1 102 ? 8.554 -0.849 4.415 1.00 43.19 102 PHE A N 1
ATOM 809 C CA . PHE A 1 102 ? 7.125 -1.140 4.569 1.00 43.19 102 PHE A CA 1
ATOM 810 C C . PHE A 1 102 ? 6.851 -2.398 5.410 1.00 43.19 102 PHE A C 1
ATOM 812 O O . PHE A 1 102 ? 5.705 -2.839 5.467 1.00 43.19 102 PHE A O 1
ATOM 819 N N . LEU A 1 103 ? 7.885 -2.953 6.055 1.00 40.59 103 LEU A N 1
ATOM 820 C CA . LEU A 1 103 ? 7.800 -3.979 7.098 1.00 40.59 103 LEU A CA 1
ATOM 821 C C . LEU A 1 103 ? 8.466 -3.447 8.364 1.00 40.59 103 LEU A C 1
ATOM 823 O O . LEU A 1 103 ? 9.549 -2.840 8.208 1.00 40.59 103 LEU A O 1
#

pLDDT: mean 73.56, std 14.59, range [40.59, 92.19]

Organism: Dreissena polymorpha (NCBI:txid45954)

Sequence (103 aa):
MWGHLCSKDIYPGFLYGDLFGTPKDIDLFPGALSEKLVPGGALGPTMGCIIGDQFRRVKFGDRFFYQNQRTGFNEGMHTYVRNAFIRCTTINRSVLSEREKFL

Secondary structure (DSSP, 8-state):
--TTTB-TTTS-HHHHHHHHSSGGGS-HHHHHHHBPPPTT-SS-HHHHHHHHHHHHHHHHH-TT-TT-TTS---HHHHHHHHHHHHHH----TTTTT-S-S--

InterPro domains:
  IPR010255 Haem peroxidase superfamily [SSF48113] (18-90)
  IPR019791 Haem peroxidase, animal-type [PF03098] (18-83)
  IPR019791 Haem peroxidase, animal-type [PS50292] (1-103)
  IPR037120 Haem peroxidase domain superfamily, animal type [G3DSA:1.10.640.10] (15-99)

Foldseek 3Di:
DQPQQFDCVQDPSVVCCVVQVDPVSDDPPVSFSRGDADVVGPGHLVVLVVVLVVVVCCCVVPCVRLPRPNDPDDPVVSVVVVVVVCVVDPPDPVVVPDPPDSD

Radius of gyration: 19.05 Å; chains: 1; bounding box: 44×24×48 Å